Protein AF-A0A3N5KAF8-F1 (afdb_monomer_lite)

Structure (mmCIF, N/CA/C/O backbone):
data_AF-A0A3N5KAF8-F1
#
_entry.id   AF-A0A3N5KAF8-F1
#
loop_
_atom_site.group_PDB
_atom_site.id
_atom_site.type_symbol
_atom_site.label_atom_id
_atom_site.label_alt_id
_atom_site.label_comp_id
_atom_site.label_asym_id
_atom_site.label_entity_id
_atom_site.label_seq_id
_atom_site.pdbx_PDB_ins_code
_atom_site.Cartn_x
_atom_site.Cartn_y
_atom_site.Cartn_z
_atom_site.occupancy
_atom_site.B_iso_or_equiv
_atom_site.auth_seq_id
_atom_site.auth_comp_id
_atom_site.auth_asym_id
_atom_site.auth_atom_id
_atom_site.pdbx_PDB_model_num
ATOM 1 N N . MET A 1 1 ? 74.068 27.109 -1.199 1.00 40.09 1 MET A N 1
ATOM 2 C CA . MET A 1 1 ? 72.945 27.563 -0.352 1.00 40.09 1 MET A CA 1
ATOM 3 C C . MET A 1 1 ? 71.799 27.910 -1.277 1.00 40.09 1 MET A C 1
ATOM 5 O O . MET A 1 1 ? 71.950 28.893 -1.970 1.00 40.09 1 MET A O 1
ATOM 9 N N . ASN A 1 2 ? 70.739 27.104 -1.356 1.00 31.92 2 ASN A N 1
ATOM 10 C CA . ASN A 1 2 ? 69.482 27.482 -2.014 1.00 31.92 2 ASN A CA 1
ATOM 11 C C . ASN A 1 2 ? 68.352 26.711 -1.325 1.00 31.92 2 ASN A C 1
ATOM 13 O O . ASN A 1 2 ? 68.118 25.541 -1.612 1.00 31.92 2 ASN A O 1
ATOM 17 N N . VAL A 1 3 ? 67.701 27.365 -0.366 1.00 45.44 3 VAL A N 1
ATOM 18 C CA . VAL A 1 3 ? 66.435 26.927 0.223 1.00 45.44 3 VAL A CA 1
ATOM 19 C C . VAL A 1 3 ? 65.421 27.991 -0.152 1.00 45.44 3 VAL A C 1
ATOM 21 O O . VAL A 1 3 ? 65.537 29.120 0.309 1.00 45.44 3 VAL A O 1
ATOM 24 N N . VAL A 1 4 ? 64.424 27.634 -0.955 1.00 46.50 4 VAL A N 1
ATOM 25 C CA . VAL A 1 4 ? 63.146 28.350 -0.967 1.00 46.50 4 VAL A CA 1
ATOM 26 C C . VAL A 1 4 ? 62.058 27.290 -0.888 1.00 46.50 4 VAL A C 1
ATOM 28 O O . VAL A 1 4 ? 61.958 26.400 -1.729 1.00 46.50 4 VAL A O 1
ATOM 31 N N . ARG A 1 5 ? 61.320 27.343 0.220 1.00 54.34 5 ARG A N 1
ATOM 32 C CA . ARG A 1 5 ? 60.355 26.357 0.697 1.00 54.34 5 ARG A CA 1
ATOM 33 C C . ARG A 1 5 ? 59.008 27.070 0.869 1.00 54.34 5 ARG A C 1
ATOM 35 O O . ARG A 1 5 ? 58.957 28.011 1.650 1.00 54.34 5 ARG A O 1
ATOM 42 N N . TYR A 1 6 ? 57.969 26.507 0.239 1.00 49.53 6 TYR A N 1
ATOM 43 C CA . TYR A 1 6 ? 56.520 26.648 0.510 1.00 49.53 6 TYR A CA 1
ATOM 44 C C . TYR A 1 6 ? 55.908 28.046 0.248 1.00 49.53 6 TYR A C 1
ATOM 46 O O . TYR A 1 6 ? 56.582 29.055 0.350 1.00 49.53 6 TYR A O 1
ATOM 54 N N . VAL A 1 7 ? 54.648 28.217 -0.162 1.00 49.62 7 VAL A N 1
ATOM 55 C CA . VAL A 1 7 ? 53.388 27.615 0.302 1.00 49.62 7 VAL A CA 1
ATOM 56 C C . VAL A 1 7 ? 52.359 27.758 -0.837 1.00 49.62 7 VAL A C 1
ATOM 58 O O . VAL A 1 7 ? 52.089 28.882 -1.250 1.00 49.62 7 VAL A O 1
ATOM 61 N N . PHE A 1 8 ? 51.751 26.672 -1.330 1.00 50.59 8 PHE A N 1
ATOM 62 C CA . PHE A 1 8 ? 50.508 26.797 -2.106 1.00 50.59 8 PHE A CA 1
ATOM 63 C C . PHE A 1 8 ? 49.326 26.684 -1.147 1.00 50.59 8 PHE A C 1
ATOM 65 O O . PHE A 1 8 ? 49.041 25.631 -0.579 1.00 50.59 8 PHE A O 1
ATOM 72 N N . LEU A 1 9 ? 48.733 27.853 -0.922 1.00 50.59 9 LEU A N 1
ATOM 73 C CA . LEU A 1 9 ? 47.577 28.143 -0.095 1.00 50.59 9 LEU A CA 1
ATOM 74 C C . LEU A 1 9 ? 46.361 27.346 -0.589 1.00 50.59 9 LEU A C 1
ATOM 76 O O . LEU A 1 9 ? 46.101 27.271 -1.789 1.00 50.59 9 LEU A O 1
ATOM 80 N N . GLY A 1 10 ? 45.641 26.740 0.352 1.00 53.84 10 GLY A N 1
ATOM 81 C CA . GLY A 1 10 ? 44.499 25.884 0.076 1.00 53.84 10 GLY A CA 1
ATOM 82 C C . GLY A 1 10 ? 43.335 26.611 -0.594 1.00 53.84 10 GLY A C 1
ATOM 83 O O . GLY A 1 10 ? 42.925 27.689 -0.175 1.00 53.84 10 GLY A O 1
ATOM 84 N N . ALA A 1 11 ? 42.745 25.940 -1.576 1.00 51.47 11 ALA A N 1
ATOM 85 C CA . ALA A 1 11 ? 41.362 26.141 -1.971 1.00 51.47 11 ALA A CA 1
ATOM 86 C C . ALA A 1 11 ? 40.640 24.807 -1.751 1.00 51.47 11 ALA A C 1
ATOM 88 O O . ALA A 1 11 ? 40.522 23.980 -2.653 1.00 51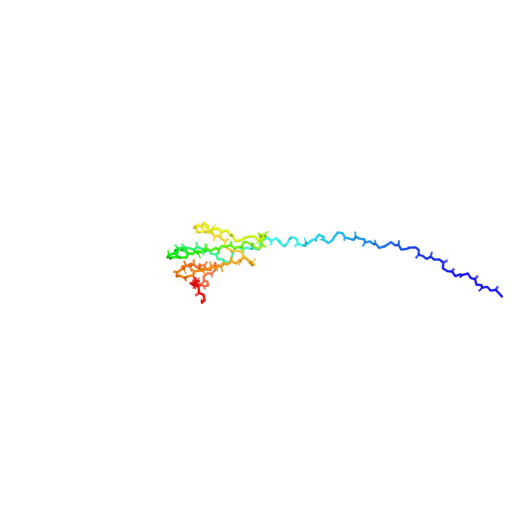.47 11 ALA A O 1
ATOM 89 N N . LEU A 1 12 ? 40.219 24.566 -0.506 1.00 53.94 12 LEU A N 1
ATOM 90 C CA . LEU A 1 12 ? 39.251 23.519 -0.205 1.00 53.94 12 LEU A CA 1
ATOM 91 C C . LEU A 1 12 ? 37.925 23.976 -0.823 1.00 53.94 12 LEU A C 1
ATOM 93 O O . LEU A 1 12 ? 37.203 24.782 -0.241 1.00 53.94 12 LEU A O 1
ATOM 97 N N . LEU A 1 13 ? 37.652 23.512 -2.042 1.00 50.91 13 LEU A N 1
ATOM 98 C CA . LEU A 1 13 ? 36.340 23.594 -2.672 1.00 50.91 13 LEU A CA 1
ATOM 99 C C . LEU A 1 13 ? 35.339 22.892 -1.751 1.00 50.91 13 LEU A C 1
ATOM 101 O O . LEU A 1 13 ? 35.194 21.672 -1.781 1.00 50.91 13 LEU A O 1
ATOM 105 N N . VAL A 1 14 ? 34.654 23.667 -0.913 1.00 58.62 14 VAL A N 1
ATOM 106 C CA . VAL A 1 14 ? 33.417 23.239 -0.264 1.00 58.62 14 VAL A CA 1
ATOM 107 C C . VAL A 1 14 ? 32.378 23.157 -1.376 1.00 58.62 14 VAL A C 1
ATOM 109 O O . VAL A 1 14 ? 31.661 24.113 -1.663 1.00 58.62 14 VAL A O 1
ATOM 112 N N . ALA A 1 15 ? 32.357 22.023 -2.072 1.00 58.41 15 ALA A N 1
ATOM 113 C CA . ALA A 1 15 ? 31.229 21.670 -2.909 1.00 58.41 15 ALA A CA 1
ATOM 114 C C . ALA A 1 15 ? 30.012 21.549 -1.979 1.00 58.41 15 ALA A C 1
ATOM 116 O O . ALA A 1 15 ? 30.107 20.854 -0.960 1.00 58.41 15 ALA A O 1
ATOM 117 N N . PRO A 1 16 ? 28.876 22.204 -2.272 1.00 52.59 16 PRO A N 1
ATOM 118 C CA . PRO A 1 16 ? 27.658 21.887 -1.558 1.00 52.59 16 PRO A CA 1
ATOM 119 C C . PRO A 1 16 ? 27.399 20.403 -1.804 1.00 52.59 16 PRO A C 1
ATOM 121 O O . PRO A 1 16 ? 27.275 19.972 -2.951 1.00 52.59 16 PRO A O 1
ATOM 124 N N . ALA A 1 17 ? 27.338 19.615 -0.731 1.00 59.56 17 ALA A N 1
ATOM 125 C CA . ALA A 1 17 ? 26.746 18.288 -0.760 1.00 59.56 17 ALA A CA 1
ATOM 126 C C . ALA A 1 17 ? 25.238 18.463 -0.999 1.00 59.56 17 ALA A C 1
ATOM 128 O O . ALA A 1 17 ? 24.414 18.239 -0.117 1.00 59.56 17 ALA A O 1
ATOM 129 N N . GLY A 1 18 ? 24.877 18.963 -2.182 1.00 50.16 18 GLY A N 1
ATOM 130 C CA . GLY A 1 18 ? 23.531 18.887 -2.700 1.00 50.16 18 GLY A CA 1
ATOM 131 C C . GLY A 1 18 ? 23.264 17.408 -2.864 1.00 50.16 18 GLY A C 1
ATOM 132 O O . GLY A 1 18 ? 23.770 16.792 -3.799 1.00 50.16 18 GLY A O 1
ATOM 133 N N . GLY A 1 19 ? 22.562 16.828 -1.889 1.00 57.12 19 GLY A N 1
ATOM 134 C CA . GLY A 1 19 ? 22.089 15.460 -1.981 1.00 57.12 19 GLY A CA 1
ATOM 135 C C . GLY A 1 19 ? 21.435 15.296 -3.342 1.00 57.12 19 GLY A C 1
ATOM 136 O O . GLY A 1 19 ? 20.603 16.118 -3.727 1.00 57.12 19 GLY A O 1
ATOM 137 N N . PHE A 1 20 ? 21.878 14.296 -4.099 1.00 57.81 20 PHE A N 1
ATOM 138 C CA . PHE A 1 20 ? 21.256 13.946 -5.362 1.00 57.81 20 PHE A CA 1
ATOM 139 C C . PHE A 1 20 ? 19.771 13.735 -5.072 1.00 57.81 20 PHE A C 1
ATOM 141 O O . PHE A 1 20 ? 19.400 12.750 -4.434 1.00 57.81 20 PHE A O 1
ATOM 148 N N . ALA A 1 21 ? 18.929 14.691 -5.463 1.00 55.94 21 ALA A N 1
ATOM 149 C CA . ALA A 1 21 ? 17.494 14.502 -5.440 1.00 55.94 21 ALA A CA 1
ATOM 150 C C . ALA A 1 21 ? 17.218 13.425 -6.489 1.00 55.94 21 ALA A C 1
ATOM 152 O O . ALA A 1 21 ? 17.137 13.711 -7.683 1.00 55.94 21 ALA A O 1
ATOM 153 N N . ALA A 1 22 ? 17.211 12.163 -6.055 1.00 62.69 22 ALA A N 1
ATOM 154 C CA . ALA A 1 22 ? 16.844 11.051 -6.904 1.00 62.69 22 ALA A CA 1
ATOM 155 C C . ALA A 1 22 ? 15.438 11.348 -7.420 1.00 62.69 22 ALA A C 1
ATOM 157 O O . ALA A 1 22 ? 14.512 11.549 -6.630 1.00 62.69 22 ALA A O 1
ATOM 158 N N . SER A 1 23 ? 15.305 11.457 -8.742 1.00 64.88 23 SER A N 1
ATOM 159 C CA . SER A 1 23 ? 14.001 11.679 -9.351 1.00 64.88 23 SER A CA 1
ATOM 160 C C . SER A 1 23 ? 13.088 10.529 -8.915 1.00 64.88 23 SER A C 1
ATOM 162 O O . SER A 1 23 ? 13.538 9.377 -8.963 1.00 64.88 23 SER A O 1
ATOM 164 N N . PRO A 1 24 ? 11.860 10.801 -8.439 1.00 68.81 24 PRO A N 1
ATOM 165 C CA . PRO A 1 24 ? 10.985 9.748 -7.960 1.00 68.81 24 PRO A CA 1
ATOM 166 C C . PRO A 1 24 ? 10.734 8.769 -9.107 1.00 68.81 24 PRO A C 1
ATOM 168 O O . PRO A 1 24 ? 10.079 9.121 -10.087 1.00 68.81 24 PRO A O 1
ATOM 171 N N . GLY A 1 25 ? 11.284 7.556 -8.990 1.00 83.06 25 GLY A N 1
ATOM 172 C CA . GLY A 1 25 ? 11.125 6.507 -9.997 1.00 83.06 25 GLY A CA 1
ATOM 173 C C . GLY A 1 25 ? 9.652 6.195 -10.256 1.00 83.06 25 GLY A C 1
ATOM 174 O O . GLY A 1 25 ? 8.782 6.567 -9.460 1.00 83.06 25 GLY A O 1
ATOM 175 N N . ASP A 1 26 ? 9.361 5.531 -11.373 1.00 92.50 26 ASP A N 1
ATOM 176 C CA . ASP A 1 26 ? 7.988 5.179 -11.746 1.00 92.50 26 ASP A CA 1
ATOM 177 C C . ASP A 1 26 ? 7.269 4.400 -10.629 1.00 92.50 26 ASP A C 1
ATOM 179 O O . ASP A 1 26 ? 7.917 3.664 -9.877 1.00 92.50 26 ASP A O 1
ATOM 183 N N . PRO A 1 27 ? 5.938 4.555 -10.477 1.00 94.94 27 PRO A N 1
ATOM 184 C CA . PRO A 1 27 ? 5.178 3.782 -9.504 1.00 94.94 27 PRO A CA 1
ATOM 185 C C . PRO A 1 27 ? 5.393 2.277 -9.676 1.00 94.94 27 PRO A C 1
ATOM 187 O O . PRO A 1 27 ? 5.273 1.744 -10.777 1.00 94.94 27 PRO A O 1
ATOM 190 N N . VAL A 1 28 ? 5.653 1.588 -8.568 1.00 96.19 28 VAL A N 1
ATOM 191 C CA . VAL A 1 28 ? 5.859 0.132 -8.535 1.00 96.19 28 VAL A CA 1
ATOM 192 C C . VAL A 1 28 ? 4.663 -0.611 -7.953 1.00 96.19 28 VAL A C 1
ATOM 194 O O . VAL A 1 28 ? 4.469 -1.787 -8.252 1.00 96.19 28 VAL A O 1
ATOM 197 N N . ALA A 1 29 ? 3.832 0.061 -7.153 1.00 97.50 29 ALA A N 1
ATOM 198 C CA . ALA A 1 29 ? 2.623 -0.521 -6.586 1.00 97.50 29 ALA A CA 1
ATOM 199 C C . ALA A 1 29 ? 1.538 0.530 -6.322 1.00 97.50 29 ALA A C 1
ATOM 201 O O . ALA A 1 29 ? 1.815 1.723 -6.219 1.00 97.50 29 ALA A O 1
ATOM 202 N N . LEU A 1 30 ? 0.301 0.068 -6.175 1.00 97.69 30 LEU A N 1
ATOM 203 C CA . LEU A 1 30 ? -0.851 0.843 -5.724 1.00 97.69 30 LEU A CA 1
ATOM 204 C C . LEU A 1 30 ? -1.342 0.281 -4.392 1.00 97.69 30 LEU A C 1
ATOM 206 O O . LEU A 1 30 ? -1.487 -0.932 -4.251 1.00 97.69 30 LEU A O 1
ATOM 210 N N . LEU A 1 31 ? -1.652 1.150 -3.435 1.00 97.94 31 LEU A N 1
ATOM 211 C CA . LEU A 1 31 ? -2.365 0.774 -2.217 1.00 97.94 31 LEU A CA 1
ATOM 212 C C . LEU A 1 31 ? -3.863 0.644 -2.519 1.00 97.94 31 LEU A C 1
ATOM 214 O O . LEU A 1 31 ? -4.589 1.637 -2.533 1.00 97.94 31 LEU A O 1
ATOM 218 N N . THR A 1 32 ? -4.328 -0.573 -2.787 1.00 97.31 32 THR A N 1
ATOM 219 C CA . THR A 1 32 ? -5.699 -0.823 -3.256 1.00 97.31 32 THR A CA 1
ATOM 220 C C . THR A 1 32 ? -6.703 -0.986 -2.126 1.00 97.31 32 THR A C 1
ATOM 222 O O . THR A 1 32 ? -7.871 -0.650 -2.301 1.00 97.31 32 THR A O 1
ATOM 225 N N . GLU A 1 33 ? -6.267 -1.454 -0.956 1.00 97.69 33 GLU A N 1
ATOM 226 C CA . GLU A 1 33 ? -7.150 -1.652 0.195 1.00 97.69 33 GLU A CA 1
ATOM 227 C C . GLU A 1 33 ? -6.475 -1.246 1.503 1.00 97.69 33 GLU A C 1
ATOM 229 O O . GLU A 1 33 ? -5.293 -1.518 1.726 1.00 97.69 33 GLU A O 1
ATOM 234 N N . ILE A 1 34 ? -7.258 -0.641 2.398 1.00 97.62 34 ILE A N 1
ATOM 235 C CA . ILE A 1 34 ? -6.852 -0.278 3.757 1.00 97.62 34 ILE A CA 1
ATOM 236 C C . ILE A 1 34 ? -7.924 -0.796 4.718 1.00 97.62 34 ILE A C 1
ATOM 238 O O . ILE A 1 34 ? -9.076 -0.366 4.670 1.00 97.62 34 ILE A O 1
ATOM 242 N N . ARG A 1 35 ? -7.539 -1.703 5.616 1.00 96.88 35 ARG A N 1
ATOM 243 C CA . ARG A 1 35 ? -8.369 -2.213 6.713 1.00 96.88 35 ARG A CA 1
ATOM 244 C C . ARG A 1 35 ? -7.732 -1.807 8.044 1.00 96.88 35 ARG A C 1
ATOM 246 O O . ARG A 1 35 ? -6.788 -2.460 8.470 1.00 96.88 35 ARG A O 1
ATOM 253 N N . PRO A 1 36 ? -8.193 -0.742 8.716 1.00 91.19 36 PRO A N 1
ATOM 254 C CA . PRO A 1 36 ? -7.514 -0.221 9.907 1.00 91.19 36 PRO A CA 1
ATOM 255 C C . PRO A 1 36 ? -7.625 -1.129 11.147 1.00 91.19 36 PRO A C 1
ATOM 257 O O . PRO A 1 36 ? -6.709 -1.157 11.965 1.00 91.19 36 PRO A O 1
ATOM 260 N N . GLY A 1 37 ? -8.700 -1.909 11.303 1.00 92.00 37 GLY A N 1
ATOM 261 C CA . GLY A 1 37 ? -8.901 -2.705 12.521 1.00 92.00 37 GLY A CA 1
ATOM 262 C C . GLY A 1 37 ? -8.871 -1.827 13.785 1.00 92.00 37 GLY A C 1
ATOM 263 O O . GLY A 1 37 ? -9.551 -0.810 13.847 1.00 92.00 37 GLY A O 1
ATOM 264 N N . GLN A 1 38 ? -8.074 -2.223 14.780 1.00 96.25 38 GLN A N 1
ATOM 265 C CA . GLN A 1 38 ? -7.750 -1.472 16.007 1.00 96.25 38 GLN A CA 1
ATOM 266 C C . GLN A 1 38 ? -6.415 -0.715 15.910 1.00 96.25 38 GLN A C 1
ATOM 268 O O . GLN A 1 38 ? -5.938 -0.170 16.910 1.00 96.25 38 GLN A O 1
ATOM 273 N N . GLY A 1 39 ? -5.762 -0.738 14.750 1.00 96.56 39 GLY A N 1
ATOM 274 C CA . GLY A 1 39 ? -4.506 -0.047 14.493 1.00 96.56 39 GLY A CA 1
ATOM 275 C C . GLY A 1 39 ? -4.632 0.934 13.338 1.00 96.56 39 GLY A C 1
ATOM 276 O O . GLY A 1 39 ? -5.696 1.479 13.053 1.00 96.56 39 GLY A O 1
ATOM 277 N N . GLU A 1 40 ? -3.510 1.161 12.673 1.00 97.12 40 GLU A N 1
ATOM 278 C CA . GLU A 1 40 ? -3.423 2.053 11.526 1.00 97.12 40 GLU A CA 1
ATOM 279 C C . GLU A 1 40 ? -2.448 1.533 10.473 1.00 97.12 40 GLU A C 1
ATOM 281 O O . GLU A 1 40 ? -1.446 0.878 10.784 1.00 97.12 40 GLU A O 1
ATOM 286 N N . VAL A 1 41 ? -2.743 1.886 9.222 1.00 97.94 41 VAL A N 1
ATOM 287 C CA . VAL A 1 41 ? -1.798 1.820 8.109 1.00 97.94 41 VAL A CA 1
ATOM 288 C C . VAL A 1 41 ? -1.183 3.203 7.949 1.00 97.94 41 VAL A C 1
ATOM 290 O O . VAL A 1 41 ? -1.894 4.209 7.924 1.00 97.94 41 VAL A O 1
ATOM 293 N N . ARG A 1 42 ? 0.141 3.260 7.834 1.00 98.12 42 ARG A N 1
ATOM 294 C CA . ARG A 1 42 ? 0.888 4.493 7.581 1.00 98.12 42 ARG A CA 1
ATOM 295 C C . ARG A 1 42 ? 1.822 4.305 6.401 1.00 98.12 42 ARG A C 1
ATOM 297 O O . ARG A 1 42 ? 2.378 3.224 6.211 1.00 98.12 42 ARG A O 1
ATOM 304 N N . VAL A 1 43 ? 2.024 5.385 5.661 1.00 98.00 43 VAL A N 1
ATOM 305 C CA . VAL A 1 43 ? 2.988 5.466 4.567 1.00 98.00 43 VAL A CA 1
ATOM 306 C C . VAL A 1 43 ? 4.023 6.533 4.889 1.00 98.00 43 VAL A C 1
ATOM 308 O O . VAL A 1 43 ? 3.696 7.571 5.464 1.00 98.00 43 VAL A O 1
ATOM 311 N N . LYS A 1 44 ? 5.272 6.278 4.532 1.00 98.00 44 LYS A N 1
ATOM 312 C CA . LYS A 1 44 ? 6.338 7.270 4.505 1.00 98.00 44 LYS A CA 1
ATOM 313 C C . LYS A 1 44 ? 6.870 7.295 3.083 1.00 98.00 44 LYS A C 1
ATOM 315 O O . LYS A 1 44 ? 7.441 6.306 2.628 1.00 98.00 44 LYS A O 1
ATOM 320 N N . GLN A 1 45 ? 6.627 8.394 2.376 1.00 95.19 45 GLN A N 1
ATOM 321 C CA . GLN A 1 45 ? 7.188 8.564 1.039 1.00 95.19 45 GLN A CA 1
ATOM 322 C C . GLN A 1 45 ? 8.705 8.734 1.152 1.00 95.19 45 GLN A C 1
ATOM 324 O O . GLN A 1 45 ? 9.190 9.260 2.153 1.00 95.19 45 GLN A O 1
ATOM 329 N N . ALA A 1 46 ? 9.462 8.308 0.145 1.00 94.06 46 ALA A N 1
ATOM 330 C CA . ALA A 1 46 ? 10.926 8.337 0.177 1.00 94.06 46 ALA A CA 1
ATOM 331 C C . ALA A 1 46 ? 11.497 9.746 0.443 1.00 94.06 46 ALA A C 1
ATOM 333 O O . ALA A 1 46 ? 12.562 9.887 1.041 1.00 94.06 46 ALA A O 1
ATOM 334 N N . THR A 1 47 ? 10.776 10.788 0.018 1.00 90.38 47 THR A N 1
ATOM 335 C CA . THR A 1 47 ? 11.133 12.202 0.212 1.00 90.38 47 THR A CA 1
ATOM 336 C C . THR A 1 47 ? 10.624 12.795 1.526 1.00 90.38 47 THR A C 1
ATOM 338 O O . THR A 1 47 ? 10.995 13.915 1.869 1.00 90.38 47 THR A O 1
ATOM 341 N N . ASP A 1 48 ? 9.758 12.084 2.246 1.00 93.94 48 ASP A N 1
ATOM 342 C CA . ASP A 1 48 ? 9.186 12.540 3.507 1.00 93.94 48 ASP A CA 1
ATOM 343 C C . ASP A 1 48 ? 10.041 12.089 4.695 1.00 93.94 48 ASP A C 1
ATOM 345 O O . ASP A 1 48 ? 10.584 10.985 4.722 1.00 93.94 48 ASP A O 1
ATOM 349 N N . ALA A 1 49 ? 10.114 12.918 5.738 1.00 93.94 49 ALA A N 1
ATOM 350 C CA . ALA A 1 49 ? 10.700 12.515 7.017 1.00 93.94 49 ALA A CA 1
ATOM 351 C C . ALA A 1 49 ? 9.723 11.663 7.849 1.00 93.94 49 ALA A C 1
ATOM 353 O O . ALA A 1 49 ? 10.135 10.688 8.492 1.00 93.94 49 ALA A O 1
ATOM 354 N N . ASP A 1 50 ? 8.434 12.003 7.776 1.00 97.19 50 ASP A N 1
ATOM 355 C CA . ASP A 1 50 ? 7.390 11.533 8.684 1.00 97.19 50 ASP A CA 1
ATOM 356 C C . ASP A 1 50 ? 6.457 10.487 8.070 1.00 97.19 50 ASP A C 1
ATOM 358 O O . ASP A 1 50 ? 6.235 10.420 6.861 1.00 97.19 50 ASP A O 1
ATOM 362 N N . TRP A 1 51 ? 5.849 9.694 8.952 1.00 97.94 51 TRP A N 1
ATOM 363 C CA . TRP A 1 51 ? 4.785 8.756 8.607 1.00 97.94 51 TRP A CA 1
ATOM 364 C C . TRP A 1 51 ? 3.435 9.474 8.539 1.00 97.94 51 TRP A C 1
ATOM 366 O O . TRP A 1 51 ? 3.008 10.108 9.503 1.00 97.94 51 TRP A O 1
ATOM 376 N N . LYS A 1 52 ? 2.716 9.313 7.429 1.00 97.81 52 LYS A N 1
ATOM 377 C CA . LYS A 1 52 ? 1.417 9.942 7.166 1.00 97.81 52 LYS A CA 1
ATOM 378 C C . LYS A 1 52 ? 0.324 8.892 6.986 1.00 97.81 52 LYS A C 1
ATOM 380 O O . LYS A 1 52 ? 0.594 7.719 6.721 1.00 97.81 52 LYS A O 1
ATOM 385 N N . ALA A 1 53 ? -0.927 9.303 7.190 1.00 97.12 53 ALA A N 1
ATOM 386 C CA . ALA A 1 53 ? -2.067 8.465 6.824 1.00 97.12 53 ALA A CA 1
ATOM 387 C C . ALA A 1 53 ? -2.135 8.377 5.288 1.00 97.12 53 ALA A C 1
ATOM 389 O O . ALA A 1 53 ? -2.041 9.418 4.633 1.00 97.12 53 ALA A O 1
ATOM 390 N N . PRO A 1 54 ? -2.248 7.176 4.702 1.00 96.69 54 PRO A N 1
ATOM 391 C CA . PRO A 1 54 ? -2.327 7.043 3.259 1.00 96.69 54 PRO A CA 1
ATOM 392 C C . PRO A 1 54 ? -3.719 7.412 2.740 1.00 96.69 54 PRO A C 1
ATOM 394 O O . PRO A 1 54 ? -4.719 7.298 3.450 1.00 96.69 54 PRO A O 1
ATOM 397 N N . LEU A 1 55 ? -3.778 7.782 1.463 1.00 93.19 55 LEU A N 1
ATOM 398 C CA . LEU A 1 55 ? -5.028 7.861 0.715 1.00 93.19 55 LEU A CA 1
ATOM 399 C C . LEU A 1 55 ? -5.298 6.521 0.008 1.00 93.19 55 LEU A C 1
ATOM 401 O O . LEU A 1 55 ? -4.345 5.832 -0.371 1.00 93.19 55 LEU A O 1
ATOM 405 N N . PRO A 1 56 ? -6.571 6.138 -0.195 1.00 90.31 56 PRO A N 1
ATOM 406 C CA . PRO A 1 56 ? -6.908 5.023 -1.073 1.00 90.31 56 PRO A CA 1
ATOM 407 C C . PRO A 1 56 ? -6.310 5.220 -2.468 1.00 90.31 56 PRO A C 1
ATOM 409 O O . PRO A 1 56 ? -6.277 6.342 -2.973 1.00 90.31 56 PRO A O 1
ATOM 412 N N . LEU A 1 57 ? -5.857 4.129 -3.089 1.00 96.31 57 LEU A N 1
ATOM 413 C CA . LEU A 1 57 ? -5.220 4.122 -4.411 1.00 96.31 57 LEU A CA 1
ATOM 414 C C . LEU A 1 57 ? -3.942 4.969 -4.500 1.00 96.31 57 LEU A C 1
ATOM 416 O O . LEU A 1 57 ? -3.539 5.372 -5.589 1.00 96.31 57 LEU A O 1
ATOM 420 N N . LEU A 1 58 ? -3.275 5.218 -3.369 1.00 97.38 58 LEU A N 1
ATOM 421 C CA . LEU A 1 58 ? -1.972 5.871 -3.364 1.00 97.38 58 LEU A CA 1
ATOM 422 C C . LEU A 1 58 ? -0.951 5.043 -4.158 1.00 97.38 58 LEU A C 1
ATOM 424 O O . LEU A 1 58 ? -0.720 3.869 -3.859 1.00 97.38 58 LEU A O 1
ATOM 428 N N . SER A 1 59 ? -0.303 5.688 -5.125 1.00 97.19 59 SER A N 1
ATOM 429 C CA . SER A 1 59 ? 0.841 5.136 -5.846 1.00 97.19 59 SER A CA 1
ATOM 430 C C . SER A 1 59 ? 2.093 5.145 -4.980 1.00 97.19 59 SER A C 1
ATOM 432 O O . SER A 1 59 ? 2.521 6.202 -4.520 1.00 97.19 59 SER A O 1
ATOM 434 N N . LEU A 1 60 ? 2.692 3.970 -4.810 1.00 96.94 60 LEU A N 1
ATOM 435 C CA . LEU A 1 60 ? 3.975 3.775 -4.150 1.00 96.94 60 LEU A CA 1
ATOM 436 C C . LEU A 1 60 ? 5.093 3.716 -5.187 1.00 96.94 60 LEU A C 1
ATOM 438 O O . LEU A 1 60 ? 4.985 3.034 -6.211 1.00 96.94 60 LEU A O 1
ATOM 442 N N . ARG A 1 61 ? 6.180 4.419 -4.895 1.00 96.00 61 ARG A N 1
ATOM 443 C CA . ARG A 1 61 ? 7.398 4.489 -5.703 1.00 96.00 61 ARG A CA 1
ATOM 444 C C . ARG A 1 61 ? 8.544 3.740 -5.021 1.00 96.00 61 ARG A C 1
ATOM 446 O O . ARG A 1 61 ? 8.457 3.435 -3.829 1.00 96.00 61 ARG A O 1
ATOM 453 N N . PRO A 1 62 ? 9.634 3.436 -5.747 1.00 94.94 62 PRO A N 1
ATOM 454 C CA . PRO A 1 62 ? 10.824 2.862 -5.137 1.00 94.94 62 PRO A CA 1
ATOM 455 C C . PRO A 1 62 ? 11.298 3.702 -3.946 1.00 94.94 62 PRO A C 1
ATOM 457 O O . PRO A 1 62 ? 11.484 4.910 -4.066 1.00 94.94 62 PRO A O 1
ATOM 460 N N . GLY A 1 63 ? 11.490 3.047 -2.801 1.00 94.81 63 GLY A N 1
ATOM 461 C CA . GLY A 1 63 ? 11.912 3.691 -1.555 1.00 94.81 63 GLY A CA 1
ATOM 462 C C . GLY A 1 63 ? 10.774 4.144 -0.638 1.00 94.81 63 GLY A C 1
A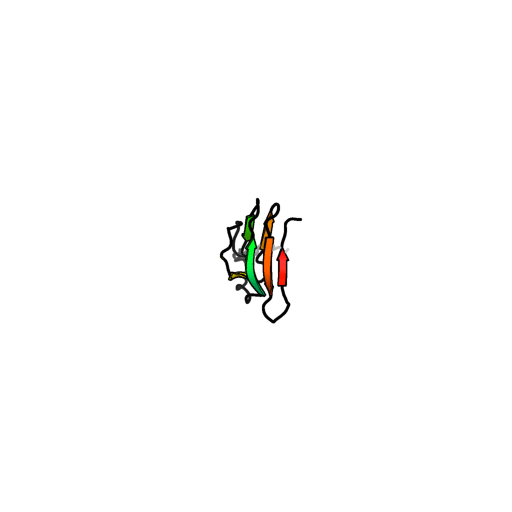TOM 463 O O . GLY A 1 63 ? 11.036 4.384 0.540 1.00 94.81 63 GLY A O 1
ATOM 464 N N . ASP A 1 64 ? 9.527 4.207 -1.118 1.00 96.75 64 ASP A N 1
ATOM 465 C CA . ASP A 1 64 ? 8.380 4.433 -0.238 1.00 96.75 64 ASP A CA 1
ATOM 466 C C . ASP A 1 64 ? 8.219 3.254 0.726 1.00 96.75 64 ASP A C 1
ATOM 468 O O . ASP A 1 64 ? 8.4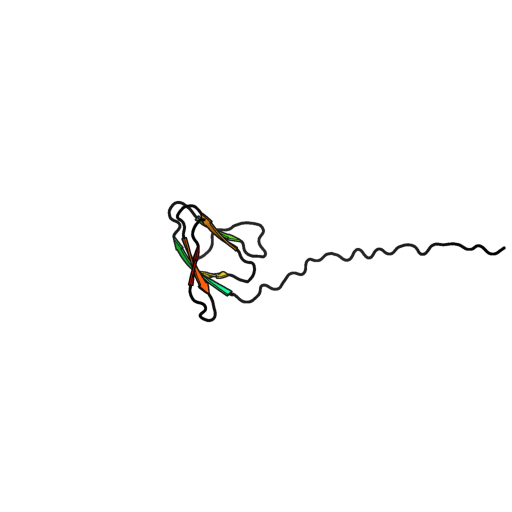19 2.088 0.376 1.00 96.75 64 ASP A O 1
ATOM 472 N N . GLN A 1 65 ? 7.831 3.560 1.958 1.00 97.25 65 GLN A N 1
ATOM 473 C CA . GLN A 1 65 ? 7.635 2.573 3.008 1.00 97.25 65 GLN A CA 1
ATOM 474 C C . GLN A 1 65 ? 6.176 2.550 3.435 1.00 97.25 65 GLN A C 1
ATOM 476 O O . GLN A 1 65 ? 5.553 3.591 3.642 1.00 97.25 65 GLN A O 1
ATOM 481 N N . ILE A 1 66 ? 5.644 1.349 3.634 1.00 97.38 66 ILE A N 1
ATOM 482 C CA . ILE A 1 66 ? 4.325 1.130 4.218 1.00 97.38 66 ILE A CA 1
ATOM 483 C C . ILE A 1 66 ? 4.470 0.289 5.478 1.00 97.38 66 ILE A C 1
ATOM 485 O O . ILE A 1 66 ? 5.297 -0.620 5.547 1.00 97.38 66 ILE A O 1
ATOM 489 N N . ARG A 1 67 ? 3.651 0.587 6.482 1.00 97.38 67 ARG A N 1
ATOM 490 C CA . ARG A 1 67 ? 3.536 -0.232 7.684 1.00 97.38 67 ARG A CA 1
ATOM 491 C C . ARG A 1 67 ? 2.085 -0.346 8.112 1.00 97.38 67 ARG A C 1
ATOM 493 O O . ARG A 1 67 ? 1.313 0.600 7.956 1.00 97.38 67 ARG A O 1
ATOM 500 N N . ALA A 1 68 ? 1.757 -1.477 8.715 1.00 97.62 68 ALA A N 1
ATOM 501 C CA . ALA A 1 68 ? 0.520 -1.684 9.446 1.00 97.62 68 ALA A CA 1
ATOM 502 C C . ALA A 1 68 ? 0.847 -1.951 10.921 1.00 97.62 68 ALA A C 1
ATOM 504 O O . ALA A 1 68 ? 1.909 -2.478 11.250 1.00 97.62 68 ALA A O 1
ATOM 505 N N . THR A 1 69 ? -0.047 -1.547 11.818 1.00 97.50 69 THR A N 1
ATOM 506 C CA . THR A 1 69 ? 0.103 -1.720 13.270 1.00 97.50 69 THR A CA 1
ATOM 507 C C . THR A 1 69 ? -1.082 -2.491 13.843 1.00 97.50 69 THR A C 1
ATOM 509 O O . THR A 1 69 ? -2.191 -2.405 13.316 1.00 97.50 69 THR A O 1
ATOM 512 N N . ARG A 1 70 ? -0.868 -3.230 14.943 1.00 96.56 70 ARG A N 1
ATOM 513 C CA . ARG A 1 70 ? -1.891 -4.096 15.567 1.00 96.56 70 ARG A CA 1
ATOM 514 C C . ARG A 1 70 ? -2.532 -5.025 14.520 1.00 96.56 70 ARG A C 1
ATOM 516 O O . ARG A 1 70 ? -1.821 -5.687 13.786 1.00 96.56 70 ARG A O 1
ATOM 523 N N . ASN A 1 71 ? -3.855 -5.080 14.417 1.00 96.62 71 ASN A N 1
ATOM 524 C CA . ASN A 1 71 ? -4.563 -5.881 13.415 1.00 96.62 71 ASN A CA 1
ATOM 525 C C . ASN A 1 71 ? -4.958 -5.077 12.161 1.00 96.62 71 ASN A C 1
ATOM 527 O O . ASN A 1 71 ? -5.882 -5.480 11.455 1.00 96.62 71 ASN A O 1
ATOM 531 N N . ALA A 1 72 ? -4.300 -3.944 11.886 1.00 97.88 72 ALA A N 1
ATOM 532 C CA . ALA A 1 72 ? -4.475 -3.248 10.618 1.00 97.88 72 ALA A CA 1
ATOM 533 C C . ALA A 1 72 ? -3.881 -4.069 9.465 1.00 97.88 72 ALA A C 1
ATOM 535 O O . ALA A 1 72 ? -2.919 -4.820 9.635 1.00 97.88 72 ALA A O 1
ATOM 536 N N . THR A 1 73 ? -4.437 -3.908 8.271 1.00 98.00 73 THR A N 1
ATOM 537 C CA . THR A 1 73 ? -3.956 -4.556 7.054 1.00 98.00 73 THR A CA 1
ATOM 538 C C . THR A 1 73 ? -4.024 -3.599 5.871 1.00 98.00 73 THR A C 1
ATOM 540 O O . THR A 1 73 ? -4.982 -2.840 5.730 1.00 98.00 73 THR A O 1
ATOM 543 N N . ALA A 1 74 ? -3.035 -3.670 4.990 1.00 97.94 74 ALA A N 1
ATOM 544 C CA . ALA A 1 74 ? -3.027 -3.002 3.694 1.00 97.94 74 ALA A CA 1
ATOM 545 C C . ALA A 1 74 ? -2.835 -4.028 2.576 1.00 97.94 74 ALA A C 1
ATOM 547 O O . ALA A 1 74 ? -2.122 -5.011 2.768 1.00 97.94 74 ALA A O 1
ATOM 548 N N . VAL A 1 75 ? -3.436 -3.795 1.411 1.00 98.06 75 VAL A N 1
ATOM 549 C CA . VAL A 1 75 ? -3.180 -4.596 0.206 1.00 98.06 75 VAL A CA 1
ATOM 550 C C . VAL A 1 75 ? -2.527 -3.711 -0.840 1.00 98.06 75 VAL A C 1
ATOM 552 O O . VAL A 1 75 ? -3.045 -2.648 -1.184 1.00 98.06 75 VAL A O 1
ATOM 555 N N . LEU A 1 76 ? -1.375 -4.158 -1.325 1.00 97.75 76 LEU A N 1
ATOM 556 C CA . LEU A 1 76 ? -0.660 -3.559 -2.437 1.00 97.75 76 LEU A CA 1
ATOM 557 C C . LEU A 1 76 ? -0.917 -4.372 -3.697 1.00 97.75 76 LEU A C 1
ATOM 559 O O . LEU A 1 76 ? -0.804 -5.595 -3.661 1.00 97.75 76 LEU A O 1
ATOM 563 N N . MET A 1 77 ? -1.179 -3.703 -4.812 1.00 97.75 77 ME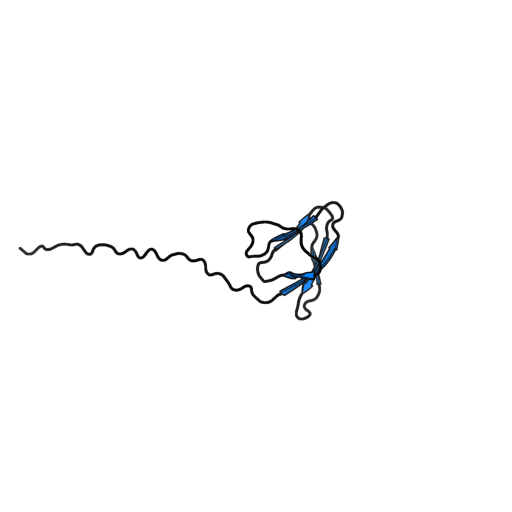T A N 1
ATOM 564 C CA . MET A 1 77 ? -1.151 -4.295 -6.145 1.00 97.75 77 MET A CA 1
ATOM 565 C C . MET A 1 77 ? 0.086 -3.791 -6.878 1.00 97.75 77 MET A C 1
ATOM 567 O O . MET A 1 77 ? 0.215 -2.589 -7.106 1.00 97.75 77 MET A O 1
ATOM 571 N N . PHE A 1 78 ? 0.995 -4.690 -7.248 1.00 97.12 78 PHE A N 1
ATOM 572 C CA . PHE A 1 78 ? 2.183 -4.313 -8.005 1.00 97.12 78 PHE A CA 1
ATOM 573 C C . PHE A 1 78 ? 1.834 -4.036 -9.468 1.00 97.12 78 PHE A C 1
ATOM 575 O O . PHE A 1 78 ? 1.081 -4.777 -10.108 1.00 97.12 78 PHE A O 1
ATOM 582 N N . VAL A 1 79 ? 2.406 -2.960 -10.005 1.00 94.56 79 VAL A N 1
ATOM 583 C CA . VAL A 1 79 ? 2.287 -2.604 -11.424 1.00 94.56 79 VAL A CA 1
ATOM 584 C C . VAL A 1 79 ? 2.988 -3.676 -12.269 1.00 94.56 79 VAL A C 1
ATOM 586 O O . VAL A 1 79 ? 3.895 -4.349 -11.792 1.00 94.56 79 VAL A O 1
ATOM 589 N N . GLY A 1 80 ? 2.557 -3.883 -13.516 1.00 91.50 80 GLY A N 1
ATOM 590 C CA . GLY A 1 80 ? 3.185 -4.863 -14.416 1.00 91.50 80 GLY A CA 1
ATOM 591 C C . GLY A 1 80 ? 2.754 -6.317 -14.193 1.00 91.50 80 GLY A C 1
ATOM 592 O O . GLY A 1 80 ? 3.327 -7.221 -14.790 1.00 91.50 80 GLY A O 1
ATOM 593 N N . GLY A 1 81 ? 1.727 -6.559 -13.370 1.00 88.12 81 GLY A N 1
ATOM 594 C CA . GLY A 1 81 ? 1.143 -7.894 -13.201 1.00 88.12 81 GLY A CA 1
ATOM 595 C C . GLY A 1 81 ? 1.881 -8.790 -12.204 1.00 88.12 81 GLY A C 1
ATOM 596 O O . GLY A 1 81 ? 1.656 -9.995 -12.191 1.00 88.12 81 GLY A O 1
ATOM 597 N N . HIS A 1 82 ? 2.716 -8.223 -11.329 1.00 92.06 82 HIS A N 1
ATOM 598 C CA . HIS A 1 82 ? 3.449 -8.975 -10.300 1.00 92.06 82 HIS A CA 1
ATOM 599 C C . HIS A 1 82 ? 2.586 -9.406 -9.094 1.00 92.06 82 HIS A C 1
ATOM 601 O O . HIS A 1 82 ? 3.112 -9.866 -8.082 1.00 92.06 82 HIS A O 1
ATOM 607 N N . GLY A 1 83 ? 1.260 -9.288 -9.198 1.00 95.50 83 GLY A N 1
ATOM 608 C CA . GLY A 1 83 ? 0.309 -9.737 -8.185 1.00 95.50 83 GLY A CA 1
ATOM 609 C C . GLY A 1 83 ? 0.126 -8.755 -7.030 1.00 95.50 83 GLY A C 1
ATOM 610 O O . GLY A 1 83 ? 0.371 -7.552 -7.152 1.00 95.50 83 GLY A O 1
ATOM 611 N N . THR A 1 84 ? -0.361 -9.279 -5.906 1.00 97.50 84 THR A N 1
ATOM 612 C CA . THR A 1 84 ? -0.707 -8.488 -4.722 1.00 97.50 84 THR A CA 1
ATOM 613 C C . THR A 1 84 ? 0.077 -8.924 -3.493 1.00 97.50 84 THR A C 1
ATOM 615 O O . THR A 1 84 ? 0.312 -10.116 -3.301 1.00 97.50 84 THR A O 1
ATOM 618 N N . LEU A 1 85 ? 0.393 -7.978 -2.611 1.00 97.56 85 LEU A N 1
ATOM 619 C CA . LEU A 1 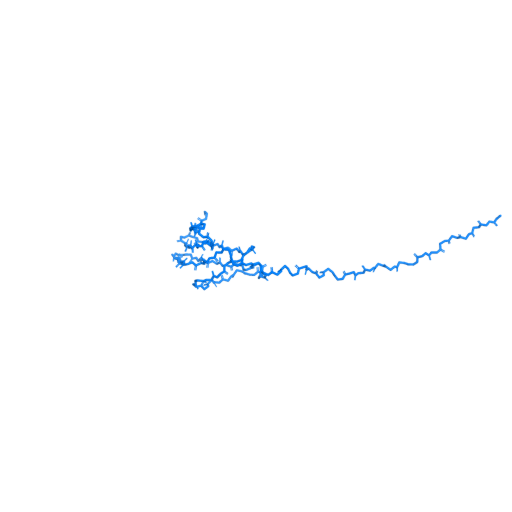85 ? 0.991 -8.234 -1.303 1.00 97.56 85 LEU A CA 1
ATOM 620 C C . LEU A 1 85 ? 0.093 -7.686 -0.199 1.00 97.56 85 LEU A C 1
ATOM 622 O O . LEU A 1 85 ? -0.310 -6.526 -0.230 1.00 97.56 85 LEU A O 1
ATOM 626 N N . THR A 1 86 ? -0.171 -8.515 0.805 1.00 98.00 86 THR A N 1
ATOM 627 C CA . THR A 1 86 ? -0.859 -8.086 2.023 1.00 98.00 86 THR A CA 1
ATOM 628 C C . THR A 1 86 ? 0.173 -7.727 3.087 1.00 98.00 86 THR A C 1
ATOM 630 O O . THR A 1 86 ? 1.028 -8.542 3.422 1.00 98.00 86 THR A O 1
ATOM 633 N N . VAL A 1 87 ? 0.083 -6.515 3.630 1.00 97.69 87 VAL A N 1
ATOM 634 C CA . VAL A 1 87 ? 0.930 -6.014 4.716 1.00 97.69 87 VAL A CA 1
ATOM 635 C C . VAL A 1 87 ? 0.112 -6.006 6.004 1.00 97.69 87 VAL A C 1
ATOM 637 O O . VAL A 1 87 ? -0.895 -5.302 6.086 1.00 97.69 87 VAL A O 1
ATOM 640 N N . GLY A 1 88 ? 0.539 -6.780 6.999 1.00 97.06 88 GLY A N 1
ATOM 641 C CA . GLY A 1 88 ? 0.007 -6.770 8.366 1.00 97.06 88 GLY A CA 1
ATOM 642 C C . GLY A 1 88 ? 1.053 -6.274 9.366 1.00 97.06 88 GLY A C 1
ATOM 643 O O . GLY A 1 88 ? 2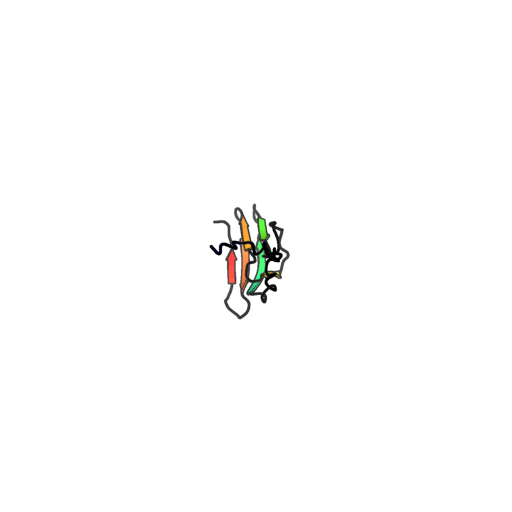.180 -5.958 8.978 1.00 97.06 88 GLY A O 1
ATOM 644 N N . ALA A 1 89 ? 0.689 -6.191 10.646 1.00 91.19 89 ALA A N 1
ATOM 645 C CA . ALA A 1 89 ? 1.703 -6.047 11.687 1.00 91.19 89 ALA A CA 1
ATOM 646 C C . ALA A 1 89 ? 2.533 -7.335 11.800 1.00 91.19 89 ALA A C 1
ATOM 648 O O . ALA A 1 89 ? 2.012 -8.426 11.556 1.00 91.19 89 ALA A O 1
ATOM 649 N N . ALA A 1 90 ? 3.812 -7.175 12.142 1.00 74.56 90 ALA A N 1
ATOM 650 C CA . ALA A 1 90 ? 4.704 -8.278 12.489 1.00 74.56 90 ALA A CA 1
ATOM 651 C C . ALA A 1 90 ? 4.392 -8.830 13.886 1.00 74.56 90 ALA A C 1
ATOM 653 O O . ALA A 1 90 ? 3.972 -8.023 14.751 1.00 74.56 90 ALA A O 1
#

Radius of gyration: 23.93 Å; chains: 1; bounding box: 82×38×30 Å

pLDDT: mean 84.2, std 19.42, range [31.92, 98.12]

Secondary structure (DSSP, 8-state):
------------------------PPP-EEEEEEE-TTS-EEEE-TT-SS-BPPPTTPEE-TT-EEEE-TT-EEEEEEGGG--EEEEE--

Sequence (90 aa):
MNVVRYVFLGALLVAPAGGFAASPGDPVALLTEIRPGQGEVRVKQATDADWKAPLPLLSLRPGDQIRATRNATAVLMFVGGHGTLTVGAA

Foldseek 3Di:
DDDDDDDDDDDPPPDPPPPPPPDFADFFKWFADKAQDVHAKWKAAQPHPDTDHDDHRDGHTPNIDIAHDDAIKIKIQTPPRPGIDIHYHD